Protein AF-A0A6A6Y553-F1 (afdb_monomer)

pLDDT: mean 89.07, std 14.0, range [35.62, 98.12]

Foldseek 3Di:
DPPDDDPVQLQAQLPPRAGWDWDAADDDPLALRHRFIWTFGPPPVCRDTQATPDCFQDDPPADADPSRAHWGKGWDSDAPPVRWIWIWTARHSSNDRDTPGTDADPVRHTDTHHVVRSVVSSVVSND

Mean predicted aligned error: 5.09 Å

Organism: NCBI:txid574789

Structure (mmCIF, N/CA/C/O backbone):
data_AF-A0A6A6Y553-F1
#
_entry.id   AF-A0A6A6Y553-F1
#
loop_
_atom_site.group_PDB
_atom_site.id
_atom_site.type_symbol
_atom_site.label_atom_id
_atom_site.label_alt_id
_atom_site.label_comp_id
_atom_site.label_asym_id
_atom_site.label_entity_id
_atom_site.label_seq_id
_atom_site.pdbx_PDB_ins_code
_atom_site.Cartn_x
_atom_site.Cartn_y
_atom_site.Cartn_z
_atom_site.occupancy
_atom_site.B_iso_or_equiv
_atom_site.auth_seq_id
_atom_site.auth_comp_id
_atom_site.auth_asym_id
_atom_site.auth_atom_id
_atom_site.pdbx_PDB_model_num
ATOM 1 N N . PRO A 1 1 ? 9.139 -25.460 2.590 1.00 37.75 1 PRO A N 1
ATOM 2 C CA . PRO A 1 1 ? 8.005 -24.624 2.120 1.00 37.75 1 PRO A CA 1
ATOM 3 C C . PRO A 1 1 ? 8.062 -24.422 0.597 1.00 37.75 1 PRO A C 1
ATOM 5 O O . PRO A 1 1 ? 9.133 -24.077 0.102 1.00 37.75 1 PRO A O 1
ATOM 8 N N . PRO A 1 2 ? 6.981 -24.659 -0.170 1.00 35.62 2 PRO A N 1
ATOM 9 C CA . PRO A 1 2 ? 7.026 -24.368 -1.594 1.00 35.62 2 PRO A CA 1
ATOM 10 C C . PRO A 1 2 ? 7.116 -22.850 -1.764 1.00 35.62 2 PRO A C 1
ATOM 12 O O . PRO A 1 2 ? 6.278 -22.109 -1.248 1.00 35.62 2 PRO A O 1
ATOM 15 N N . SER A 1 3 ? 8.171 -22.396 -2.442 1.00 38.25 3 SER A N 1
ATOM 16 C CA . SER A 1 3 ? 8.359 -21.001 -2.828 1.00 38.25 3 SER A CA 1
ATOM 17 C C . SER A 1 3 ? 7.091 -20.496 -3.504 1.00 38.25 3 SER A C 1
ATOM 19 O O . SER A 1 3 ? 6.638 -21.086 -4.489 1.00 38.25 3 SER A O 1
ATOM 21 N N . ALA A 1 4 ? 6.504 -19.426 -2.966 1.00 40.78 4 ALA A N 1
ATOM 22 C CA . ALA A 1 4 ? 5.385 -18.750 -3.601 1.00 40.78 4 ALA A CA 1
ATOM 23 C C . ALA A 1 4 ? 5.773 -18.457 -5.058 1.00 40.78 4 ALA A C 1
ATOM 25 O O . ALA A 1 4 ? 6.766 -17.772 -5.311 1.00 40.78 4 ALA A O 1
ATOM 26 N N . ARG A 1 5 ? 5.041 -19.039 -6.018 1.00 37.03 5 ARG A N 1
ATOM 27 C CA . ARG A 1 5 ? 5.257 -18.772 -7.445 1.00 37.03 5 ARG A CA 1
ATOM 28 C C . ARG A 1 5 ? 5.223 -17.252 -7.638 1.00 37.03 5 ARG A C 1
ATOM 30 O O . ARG A 1 5 ? 4.249 -16.637 -7.196 1.00 37.03 5 ARG A O 1
ATOM 37 N N . PRO A 1 6 ? 6.240 -16.629 -8.261 1.00 42.44 6 PRO A N 1
ATOM 38 C CA . PRO A 1 6 ? 6.162 -15.211 -8.565 1.00 42.44 6 PRO A CA 1
ATOM 39 C C . PRO A 1 6 ? 4.926 -14.997 -9.439 1.00 42.44 6 PRO A C 1
ATOM 41 O O . PRO A 1 6 ? 4.747 -15.677 -10.450 1.00 42.44 6 PRO A O 1
ATOM 44 N N . ALA A 1 7 ? 4.032 -14.117 -8.988 1.00 47.66 7 ALA A N 1
ATOM 45 C CA . ALA A 1 7 ? 2.785 -13.851 -9.686 1.00 47.66 7 ALA A CA 1
ATOM 46 C C . ALA A 1 7 ? 3.072 -13.491 -11.155 1.00 47.66 7 ALA A C 1
ATOM 48 O O . ALA A 1 7 ? 4.027 -12.741 -11.413 1.00 47.66 7 ALA A O 1
ATOM 49 N N . PRO A 1 8 ? 2.263 -13.985 -12.110 1.00 46.47 8 PRO A N 1
ATOM 50 C CA . PRO A 1 8 ? 2.395 -13.589 -13.502 1.00 46.47 8 PRO A CA 1
ATOM 51 C C . PRO A 1 8 ? 2.291 -12.060 -13.553 1.00 46.47 8 PRO A C 1
ATOM 53 O O . PRO A 1 8 ? 1.332 -11.481 -13.049 1.00 46.47 8 PRO A O 1
ATOM 56 N N . ASN A 1 9 ? 3.325 -11.410 -14.091 1.00 53.47 9 ASN A N 1
ATOM 57 C CA . ASN A 1 9 ? 3.484 -9.953 -14.235 1.00 53.47 9 ASN A CA 1
ATOM 58 C C . ASN A 1 9 ? 4.101 -9.173 -13.061 1.00 53.47 9 ASN A C 1
ATOM 60 O O . ASN A 1 9 ? 4.131 -7.947 -13.123 1.00 53.47 9 ASN A O 1
ATOM 64 N N . ALA A 1 10 ? 4.691 -9.807 -12.040 1.00 61.38 10 ALA A N 1
ATOM 65 C CA . ALA A 1 10 ? 5.445 -9.054 -11.020 1.00 61.38 10 ALA A CA 1
ATOM 66 C C . ALA A 1 10 ? 6.640 -8.247 -11.593 1.00 61.38 10 ALA A C 1
ATOM 68 O O . ALA A 1 10 ? 7.137 -7.339 -10.926 1.00 61.38 10 ALA A O 1
ATOM 69 N N . GLY A 1 11 ? 7.088 -8.550 -12.819 1.00 76.31 11 GLY A N 1
ATOM 70 C CA . GLY A 1 11 ? 8.181 -7.851 -13.501 1.00 76.31 11 GLY A CA 1
ATOM 71 C C . GLY A 1 11 ? 7.768 -6.789 -14.526 1.00 76.31 11 GLY A C 1
ATOM 72 O O . GLY A 1 11 ? 8.630 -6.020 -14.930 1.00 76.31 11 GLY A O 1
ATOM 73 N N . LEU A 1 12 ? 6.498 -6.712 -14.945 1.00 87.94 12 LEU A N 1
ATOM 74 C CA . LEU A 1 12 ? 6.057 -5.808 -16.020 1.00 87.94 12 LEU A CA 1
ATOM 75 C C . LEU A 1 12 ? 4.986 -4.827 -15.530 1.00 87.94 12 LEU A C 1
ATOM 77 O O . LEU A 1 12 ? 4.185 -5.127 -14.645 1.00 87.94 12 LEU A O 1
ATOM 81 N N . CYS A 1 13 ? 4.968 -3.629 -16.100 1.00 89.00 13 CYS A N 1
ATOM 82 C CA . CYS A 1 13 ? 3.953 -2.624 -15.832 1.00 89.00 13 CYS A CA 1
ATOM 83 C C . CYS A 1 13 ? 2.630 -3.029 -16.481 1.00 89.00 13 CYS A C 1
ATOM 85 O O . CYS A 1 13 ? 2.555 -3.186 -17.694 1.00 89.00 13 CYS A O 1
ATOM 87 N N . TRP A 1 14 ? 1.559 -3.110 -15.695 1.00 86.12 14 TRP A N 1
ATOM 88 C CA . TRP A 1 14 ? 0.227 -3.459 -16.201 1.00 86.12 14 TRP A CA 1
ATOM 89 C C . TRP A 1 14 ? -0.333 -2.457 -17.227 1.00 86.12 14 TRP A C 1
ATOM 91 O O . TRP A 1 14 ? -1.234 -2.799 -17.984 1.00 86.12 14 TRP A O 1
ATOM 101 N N . ARG A 1 15 ? 0.178 -1.217 -17.243 1.00 89.06 15 ARG A N 1
ATOM 102 C CA . ARG A 1 15 ? -0.321 -0.130 -18.097 1.00 89.06 15 ARG A CA 1
ATOM 103 C C . ARG A 1 15 ? 0.341 -0.077 -19.475 1.00 89.06 15 ARG A C 1
ATOM 105 O O . ARG A 1 15 ? -0.315 0.310 -20.433 1.00 89.06 15 ARG A O 1
ATOM 112 N N . CYS A 1 16 ? 1.629 -0.413 -19.575 1.00 92.12 16 CYS A N 1
ATOM 113 C CA . CYS A 1 16 ? 2.387 -0.299 -20.831 1.00 92.12 16 CYS A CA 1
ATOM 114 C C . CYS A 1 16 ? 3.302 -1.493 -21.136 1.00 92.12 16 CYS A C 1
ATOM 116 O O . CYS A 1 16 ? 4.069 -1.442 -22.094 1.00 92.12 16 CYS A O 1
ATOM 118 N N . SER A 1 17 ? 3.266 -2.540 -20.310 1.00 91.44 17 SER A N 1
ATOM 119 C CA . SER A 1 17 ? 4.055 -3.771 -20.447 1.00 91.44 17 SER A CA 1
ATOM 120 C C . SER A 1 17 ? 5.577 -3.601 -20.370 1.00 91.44 17 SER A C 1
ATOM 122 O O . SER A 1 17 ? 6.298 -4.589 -20.472 1.00 91.44 17 SER A O 1
ATOM 124 N N . ALA A 1 18 ? 6.090 -2.388 -20.141 1.00 93.19 18 ALA A N 1
ATOM 125 C CA . ALA A 1 18 ? 7.513 -2.164 -19.904 1.00 93.19 18 ALA A CA 1
ATOM 126 C C . ALA A 1 18 ? 7.957 -2.776 -18.560 1.00 93.19 18 ALA A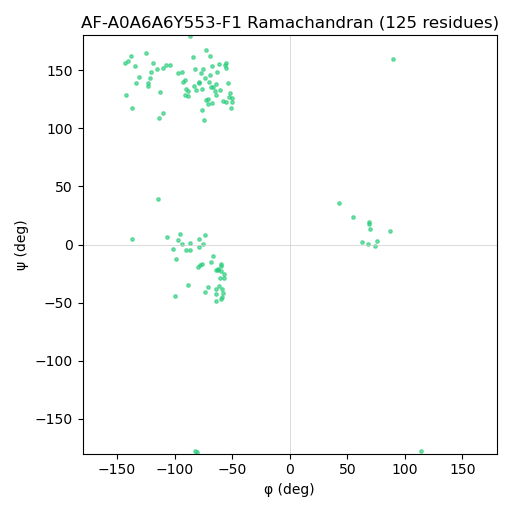 C 1
ATOM 128 O O . ALA A 1 18 ? 7.134 -2.883 -17.645 1.00 93.19 18 ALA A O 1
ATOM 129 N N . PRO A 1 19 ? 9.241 -3.145 -18.399 1.00 92.94 19 PRO A N 1
ATOM 130 C CA . PRO A 1 19 ? 9.750 -3.675 -17.139 1.00 92.94 19 PRO A CA 1
ATOM 131 C C . PRO A 1 19 ? 9.511 -2.744 -15.946 1.00 92.94 19 PRO A C 1
ATOM 133 O O . PRO A 1 19 ? 9.460 -1.520 -16.079 1.00 92.94 19 PRO A O 1
ATOM 136 N N . ASN A 1 20 ? 9.398 -3.334 -14.763 1.00 91.88 20 ASN A N 1
ATOM 137 C CA . ASN A 1 20 ? 9.451 -2.617 -13.499 1.00 91.88 20 ASN A CA 1
ATOM 138 C C . ASN A 1 20 ? 10.853 -2.693 -12.901 1.00 91.88 20 ASN A C 1
ATOM 140 O O . ASN A 1 20 ? 11.523 -3.720 -12.993 1.00 91.88 20 ASN A O 1
ATOM 144 N N . GLN A 1 21 ? 11.244 -1.637 -12.203 1.00 93.19 21 GLN A N 1
ATOM 145 C CA . GLN A 1 21 ? 12.360 -1.646 -11.265 1.00 93.19 21 GLN A CA 1
ATOM 146 C C . GLN A 1 21 ? 11.839 -1.579 -9.828 1.00 93.19 21 GLN A C 1
ATOM 148 O O . GLN A 1 21 ? 10.740 -1.076 -9.580 1.00 93.19 21 GLN A O 1
ATOM 153 N N . ILE A 1 22 ? 12.625 -2.090 -8.880 1.00 92.88 22 ILE A N 1
ATOM 154 C CA . ILE A 1 22 ? 12.338 -1.934 -7.453 1.00 92.88 22 ILE A CA 1
ATOM 155 C C . ILE A 1 22 ? 12.970 -0.635 -6.966 1.00 92.88 22 ILE A C 1
ATOM 157 O O . ILE A 1 22 ? 14.161 -0.402 -7.159 1.00 92.88 22 ILE A O 1
ATOM 161 N N . ARG A 1 23 ? 12.165 0.196 -6.313 1.00 94.62 23 ARG A N 1
ATOM 162 C CA . ARG A 1 23 ? 12.599 1.389 -5.588 1.00 94.62 23 ARG A CA 1
ATOM 163 C C . ARG A 1 23 ? 12.110 1.325 -4.155 1.00 94.62 23 ARG A C 1
ATOM 165 O O . ARG A 1 23 ? 11.208 0.555 -3.849 1.00 94.62 23 ARG A O 1
ATOM 172 N N . THR A 1 24 ? 12.669 2.157 -3.290 1.00 95.62 24 THR A N 1
ATOM 173 C CA . THR A 1 24 ? 12.209 2.302 -1.906 1.00 95.62 24 THR A CA 1
ATOM 174 C C . THR A 1 24 ? 11.613 3.684 -1.732 1.00 95.62 24 THR A C 1
ATOM 176 O O . THR A 1 24 ? 12.198 4.675 -2.169 1.00 95.62 24 THR A O 1
ATOM 179 N N . SER A 1 25 ? 10.418 3.769 -1.148 1.00 92.88 25 SER A N 1
ATOM 180 C CA . SER A 1 25 ? 9.813 5.065 -0.838 1.00 92.88 25 SER A CA 1
ATOM 181 C C . SER A 1 25 ? 10.672 5.791 0.193 1.00 92.88 25 SER A C 1
ATOM 183 O O . SER A 1 25 ? 11.111 5.161 1.157 1.00 92.88 25 SER A O 1
ATOM 185 N N . GLY A 1 26 ? 10.874 7.097 0.016 1.00 93.06 26 GLY A N 1
ATOM 186 C CA . GLY A 1 26 ? 11.624 7.915 0.968 1.00 93.06 26 GLY A CA 1
ATOM 187 C C . GLY A 1 26 ? 11.068 7.827 2.392 1.00 93.06 26 GLY A C 1
ATOM 188 O O . GLY A 1 26 ? 9.899 7.490 2.600 1.00 93.06 26 GLY A O 1
ATOM 189 N N . MET A 1 27 ? 11.923 8.118 3.370 1.00 94.38 27 MET A N 1
ATOM 190 C CA . MET A 1 27 ? 11.518 8.193 4.771 1.00 94.38 27 MET A CA 1
ATOM 191 C C . MET A 1 27 ? 10.759 9.504 5.011 1.00 94.38 27 MET A C 1
ATOM 193 O O . MET A 1 27 ? 11.322 10.584 4.864 1.00 94.38 27 MET A O 1
ATOM 197 N N . ASP A 1 28 ? 9.482 9.392 5.366 1.00 93.88 28 ASP A N 1
ATOM 198 C CA . ASP A 1 28 ? 8.593 10.487 5.772 1.00 93.88 28 ASP A CA 1
ATOM 199 C C . ASP A 1 28 ? 7.793 10.004 6.991 1.00 93.88 28 ASP A C 1
ATOM 201 O O . ASP A 1 28 ? 7.047 9.024 6.880 1.00 93.88 28 ASP A O 1
ATOM 205 N N . SER A 1 29 ? 7.966 10.670 8.138 1.00 88.69 29 SER A N 1
ATOM 206 C CA . SER A 1 29 ? 7.314 10.321 9.408 1.00 88.69 29 SER A CA 1
ATOM 207 C C . SER A 1 29 ? 5.793 10.471 9.364 1.00 88.69 29 SER A C 1
ATOM 209 O O . SER A 1 29 ? 5.093 9.828 10.136 1.00 88.69 29 SER A O 1
ATOM 211 N N . GLU A 1 30 ? 5.257 11.271 8.440 1.00 93.06 30 GLU A N 1
ATOM 212 C CA . GLU A 1 30 ? 3.815 11.463 8.271 1.00 93.06 30 GLU A CA 1
ATOM 213 C C . GLU A 1 30 ? 3.189 10.459 7.292 1.00 93.06 30 GLU A C 1
ATOM 215 O O . GLU A 1 30 ? 1.965 10.439 7.105 1.00 93.06 30 GLU A O 1
ATOM 220 N N . ASN A 1 31 ? 3.996 9.619 6.642 1.00 95.44 31 ASN A N 1
ATOM 221 C CA . ASN A 1 31 ? 3.521 8.636 5.682 1.00 95.44 31 ASN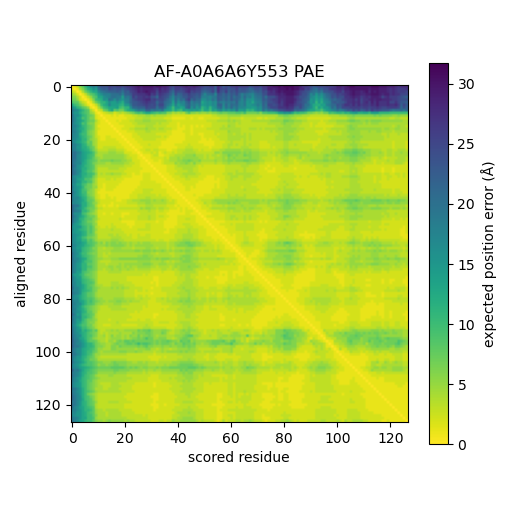 A CA 1
ATOM 222 C C . ASN A 1 31 ? 3.735 7.200 6.205 1.00 95.44 31 ASN A C 1
ATOM 224 O O . ASN A 1 31 ? 4.852 6.690 6.164 1.00 95.44 31 ASN A O 1
ATOM 228 N N . PRO A 1 32 ? 2.663 6.477 6.579 1.00 95.56 32 PRO A N 1
ATOM 229 C CA . PRO A 1 32 ? 2.763 5.104 7.093 1.00 95.56 32 PRO A CA 1
ATOM 230 C C . PRO A 1 32 ? 3.251 4.087 6.045 1.00 95.56 32 PRO A C 1
ATOM 232 O O . PRO A 1 32 ? 3.550 2.932 6.355 1.00 95.56 32 PRO A O 1
ATOM 235 N N . ASN A 1 33 ? 3.337 4.499 4.778 1.00 95.50 33 ASN A N 1
ATOM 236 C CA . ASN A 1 33 ? 3.874 3.682 3.696 1.00 95.50 33 ASN A CA 1
ATOM 237 C C . ASN A 1 33 ? 5.346 3.981 3.374 1.00 95.50 33 ASN A C 1
ATOM 239 O O . ASN A 1 33 ? 5.858 3.421 2.409 1.00 95.50 33 ASN A O 1
ATOM 243 N N . SER A 1 34 ? 6.003 4.867 4.126 1.00 95.06 34 SER A N 1
ATOM 244 C CA . SER A 1 34 ? 7.422 5.196 3.965 1.00 95.06 34 SER A CA 1
ATOM 245 C C . SER A 1 34 ? 8.329 3.988 4.188 1.00 95.06 34 SER A C 1
ATOM 247 O O . SER A 1 34 ? 7.960 3.027 4.864 1.00 95.06 34 SER A O 1
ATOM 249 N N . GLY A 1 35 ? 9.525 4.026 3.596 1.00 94.44 35 GLY A N 1
ATOM 250 C CA . GLY A 1 35 ? 10.512 2.945 3.686 1.00 94.44 35 GLY A CA 1
ATOM 251 C C . GLY A 1 35 ? 10.134 1.631 2.986 1.00 94.44 35 GLY A C 1
ATOM 252 O O . GLY A 1 35 ? 10.923 0.689 3.001 1.00 94.44 35 GLY A O 1
ATOM 253 N N . ARG A 1 36 ? 8.963 1.536 2.345 1.00 94.81 36 ARG A N 1
ATOM 254 C CA . ARG A 1 36 ? 8.540 0.320 1.642 1.00 94.81 36 ARG A CA 1
ATOM 255 C C . ARG A 1 36 ? 9.214 0.187 0.278 1.00 94.81 36 ARG A C 1
ATOM 257 O O . ARG A 1 36 ? 9.266 1.170 -0.471 1.00 94.81 36 ARG A O 1
ATOM 264 N N . PRO A 1 37 ? 9.635 -1.026 -0.118 1.00 95.06 37 PRO A N 1
ATOM 265 C CA . PRO A 1 37 ? 9.978 -1.294 -1.501 1.00 95.06 37 PRO A CA 1
ATOM 266 C C . PRO A 1 37 ? 8.712 -1.302 -2.371 1.00 95.06 37 PRO A C 1
ATOM 268 O O . PRO A 1 37 ? 7.668 -1.841 -1.991 1.00 95.06 37 PRO A O 1
ATOM 271 N N . TYR A 1 38 ? 8.794 -0.734 -3.567 1.00 93.00 38 TYR A N 1
ATOM 272 C CA . TYR A 1 38 ? 7.721 -0.685 -4.550 1.00 93.00 38 TYR A CA 1
ATOM 273 C C . TYR A 1 38 ? 8.235 -0.905 -5.968 1.00 93.00 38 TYR A C 1
ATOM 275 O O . TYR A 1 38 ? 9.413 -0.711 -6.262 1.00 93.00 38 TYR A O 1
ATOM 283 N N . ARG A 1 39 ? 7.328 -1.328 -6.848 1.00 92.75 39 ARG A N 1
ATOM 284 C CA . ARG A 1 39 ? 7.586 -1.491 -8.278 1.00 92.75 39 ARG A CA 1
ATOM 285 C C . ARG A 1 39 ? 7.247 -0.198 -9.002 1.00 92.75 39 ARG A C 1
ATOM 287 O O . ARG A 1 39 ? 6.131 0.307 -8.876 1.00 92.75 39 ARG A O 1
ATOM 294 N N . GLU A 1 40 ? 8.177 0.297 -9.797 1.00 92.44 40 GLU A N 1
ATOM 295 C CA . GLU A 1 40 ? 8.009 1.479 -10.639 1.00 92.44 40 GLU A CA 1
ATOM 296 C C . GLU A 1 40 ? 8.289 1.105 -12.092 1.00 92.44 40 GLU A C 1
ATOM 298 O O . GLU A 1 40 ? 9.244 0.380 -12.373 1.00 92.44 40 GLU A O 1
ATOM 303 N N . CYS A 1 41 ? 7.457 1.577 -13.017 1.00 93.62 41 CYS A N 1
ATOM 304 C CA . CYS A 1 41 ? 7.676 1.354 -14.440 1.00 93.62 41 CYS A CA 1
ATOM 305 C C . CYS A 1 41 ? 8.960 2.048 -14.924 1.00 93.62 41 CYS A C 1
ATOM 307 O O . CYS A 1 41 ? 9.148 3.235 -14.682 1.00 93.62 41 CYS A O 1
ATOM 309 N N . THR A 1 42 ? 9.811 1.344 -15.676 1.00 94.19 42 THR A N 1
ATOM 310 C CA . THR A 1 42 ? 11.045 1.927 -16.237 1.00 94.19 42 THR A CA 1
ATOM 311 C C . THR A 1 42 ? 10.797 2.831 -17.447 1.00 94.19 42 THR A C 1
ATOM 313 O O . THR A 1 42 ? 11.657 3.636 -17.808 1.00 94.19 42 THR A O 1
ATOM 316 N N . ASN A 1 43 ? 9.621 2.737 -18.079 1.00 96.62 43 ASN A N 1
ATOM 317 C CA . ASN A 1 43 ? 9.225 3.643 -19.150 1.00 96.62 43 ASN A CA 1
ATOM 318 C C . ASN A 1 43 ? 8.849 5.011 -18.563 1.00 96.62 43 ASN A C 1
ATOM 320 O O . ASN A 1 43 ? 7.767 5.172 -17.997 1.00 96.62 43 ASN A O 1
ATOM 324 N N . ARG A 1 44 ? 9.716 6.007 -18.771 1.00 94.00 44 ARG A N 1
ATOM 325 C CA . ARG A 1 44 ? 9.537 7.385 -18.279 1.00 94.00 44 ARG A CA 1
ATOM 326 C C . ARG A 1 44 ? 8.274 8.078 -18.796 1.00 94.00 44 ARG A C 1
ATOM 328 O O . ARG A 1 44 ? 7.782 8.981 -18.137 1.00 94.00 44 ARG A O 1
ATOM 335 N N . ASN A 1 45 ? 7.720 7.645 -19.931 1.00 96.19 45 ASN A N 1
ATOM 336 C CA . ASN A 1 45 ? 6.446 8.177 -20.429 1.00 96.19 45 ASN A CA 1
ATOM 337 C C . ASN A 1 45 ? 5.233 7.592 -19.682 1.00 96.19 45 ASN A C 1
ATOM 339 O O . ASN A 1 45 ? 4.135 8.135 -19.762 1.00 96.19 45 ASN A O 1
ATOM 343 N N . CYS A 1 46 ? 5.408 6.466 -18.982 1.00 94.00 46 CYS A N 1
ATOM 344 C CA . CYS A 1 46 ? 4.364 5.812 -18.196 1.00 94.00 46 CYS A CA 1
ATOM 345 C C . CYS A 1 46 ? 4.471 6.145 -16.702 1.00 94.00 46 CYS A C 1
ATOM 347 O O . CYS A 1 46 ? 3.434 6.350 -16.066 1.00 94.00 46 CYS A O 1
ATOM 349 N N . ASP A 1 47 ? 5.694 6.101 -16.154 1.00 91.12 47 ASP A N 1
ATOM 350 C CA . ASP A 1 47 ? 6.077 6.460 -14.773 1.00 91.12 47 ASP A CA 1
ATOM 351 C C . ASP A 1 47 ? 5.107 5.954 -13.687 1.00 91.12 47 ASP A C 1
ATOM 353 O O . ASP A 1 47 ? 4.765 6.619 -12.712 1.00 91.12 47 ASP A O 1
ATOM 357 N N . SER A 1 48 ? 4.541 4.767 -13.910 1.00 90.94 48 SER A N 1
ATOM 358 C CA . SER A 1 48 ? 3.434 4.273 -13.096 1.00 90.94 48 SER A CA 1
ATOM 359 C C . SER A 1 48 ? 3.938 3.472 -11.901 1.00 90.94 48 SER A C 1
ATOM 361 O O . SER A 1 48 ? 4.757 2.561 -12.043 1.00 90.94 48 SER A O 1
ATOM 363 N N . PHE A 1 49 ? 3.373 3.765 -10.729 1.00 90.88 49 PHE A N 1
ATOM 364 C CA . PHE A 1 49 ? 3.509 2.943 -9.531 1.00 90.88 49 PHE A CA 1
ATOM 365 C C . PHE A 1 49 ? 2.726 1.631 -9.689 1.00 90.88 49 PHE A C 1
ATOM 367 O O . PHE A 1 49 ? 1.497 1.632 -9.813 1.00 90.88 49 PHE A O 1
ATOM 374 N N . ASN A 1 50 ? 3.431 0.507 -9.598 1.00 89.94 50 ASN A N 1
ATOM 375 C CA . ASN A 1 50 ? 2.909 -0.841 -9.826 1.00 89.94 50 ASN A CA 1
ATOM 376 C C . ASN A 1 50 ? 2.917 -1.686 -8.542 1.00 89.94 50 ASN A C 1
ATOM 378 O O . ASN A 1 50 ? 3.178 -2.885 -8.562 1.00 89.94 50 ASN A O 1
ATOM 382 N N . GLY A 1 51 ? 2.582 -1.062 -7.410 1.00 90.25 51 GLY A N 1
ATOM 383 C CA . GLY A 1 51 ? 2.345 -1.753 -6.142 1.00 90.25 51 GLY A CA 1
ATOM 384 C C . GLY A 1 51 ? 3.590 -1.919 -5.273 1.00 90.25 51 GLY A C 1
ATOM 385 O O . GLY A 1 51 ? 4.725 -1.872 -5.745 1.00 90.25 51 GLY A O 1
ATOM 386 N N . PHE A 1 52 ? 3.362 -2.140 -3.979 1.00 92.88 52 PHE A N 1
ATOM 387 C CA . PHE A 1 52 ? 4.429 -2.467 -3.037 1.00 92.88 52 PHE A CA 1
ATOM 388 C C . PHE A 1 52 ? 4.992 -3.867 -3.315 1.00 92.88 52 PHE A C 1
ATOM 390 O O . PHE A 1 52 ? 4.279 -4.774 -3.758 1.00 92.88 52 PHE A O 1
ATOM 397 N N . ALA A 1 53 ? 6.290 -4.030 -3.085 1.00 92.00 53 ALA A N 1
ATOM 398 C CA . ALA A 1 53 ? 7.028 -5.268 -3.317 1.00 92.00 53 ALA A CA 1
ATOM 399 C C . ALA A 1 53 ? 7.288 -6.065 -2.027 1.00 92.00 53 ALA A C 1
ATOM 401 O O . ALA A 1 53 ? 7.805 -7.174 -2.101 1.00 92.00 53 ALA A O 1
ATOM 402 N N . ASP A 1 54 ? 6.905 -5.526 -0.868 1.00 93.00 54 ASP A N 1
ATOM 403 C CA . ASP A 1 54 ? 6.957 -6.222 0.419 1.00 93.00 54 ASP A CA 1
ATOM 404 C C . ASP A 1 54 ? 5.694 -7.060 0.694 1.00 93.00 54 ASP A C 1
ATOM 406 O O . ASP A 1 54 ? 4.729 -7.071 -0.085 1.00 93.00 54 ASP A O 1
ATOM 410 N N . HIS A 1 55 ? 5.696 -7.720 1.854 1.00 92.44 55 HIS A N 1
ATOM 411 C CA . HIS A 1 55 ? 4.587 -8.533 2.343 1.00 92.44 55 HIS A CA 1
ATOM 412 C C . HIS A 1 55 ? 3.601 -7.797 3.262 1.00 92.44 55 HIS A C 1
ATOM 414 O O . HIS A 1 55 ? 2.642 -8.421 3.714 1.00 92.44 55 HIS A O 1
ATOM 420 N N . ARG A 1 56 ? 3.785 -6.498 3.548 1.00 94.69 56 ARG A N 1
ATOM 421 C CA . ARG A 1 56 ? 2.910 -5.821 4.515 1.00 94.69 56 ARG A CA 1
ATOM 422 C C . ARG A 1 56 ? 1.494 -5.674 3.962 1.00 94.69 56 ARG A C 1
ATOM 424 O O . ARG A 1 56 ? 1.307 -5.285 2.798 1.00 94.69 56 ARG A O 1
ATOM 431 N N . GLY A 1 57 ? 0.515 -5.976 4.809 1.00 95.19 57 GLY A N 1
ATOM 432 C CA . GLY A 1 57 ? -0.910 -5.953 4.475 1.00 95.19 57 GLY A CA 1
ATOM 433 C C . GLY A 1 57 ? -1.375 -7.042 3.514 1.00 95.19 57 GLY A C 1
ATOM 434 O O . GLY A 1 57 ? -2.482 -6.931 2.986 1.00 95.19 57 GLY A O 1
ATOM 435 N N . LEU A 1 58 ? -0.564 -8.077 3.268 1.00 93.88 58 LEU A N 1
ATOM 436 C CA . LEU A 1 58 ? -0.993 -9.268 2.537 1.00 93.88 58 LEU A CA 1
ATOM 437 C C . LEU A 1 58 ? -1.753 -10.227 3.454 1.00 93.88 58 LEU A C 1
ATOM 439 O O . LEU A 1 58 ? -1.273 -10.578 4.525 1.00 93.88 58 LEU A O 1
ATOM 443 N N . ASP A 1 59 ? -2.891 -10.711 2.970 1.00 90.25 59 ASP A N 1
ATOM 444 C CA . ASP A 1 59 ? -3.606 -11.850 3.539 1.00 90.25 59 ASP A CA 1
ATOM 445 C C . ASP A 1 59 ? -4.179 -12.663 2.365 1.00 90.25 59 ASP A C 1
ATOM 447 O O . ASP A 1 59 ? -4.813 -12.077 1.477 1.00 90.25 59 ASP A O 1
ATOM 451 N N . PRO A 1 60 ? -3.949 -13.986 2.297 1.00 84.94 60 PRO A N 1
ATOM 452 C CA . PRO A 1 60 ? -4.488 -14.825 1.226 1.00 84.94 60 PRO A CA 1
ATOM 453 C C . PRO A 1 60 ? -6.024 -14.857 1.188 1.00 84.94 60 PRO A C 1
ATOM 455 O O . PRO A 1 60 ? -6.597 -15.134 0.136 1.00 84.94 60 PRO A O 1
ATOM 458 N N . ASN A 1 61 ? -6.692 -14.542 2.298 1.00 89.44 61 ASN A N 1
ATOM 459 C CA . ASN A 1 61 ? -8.149 -14.50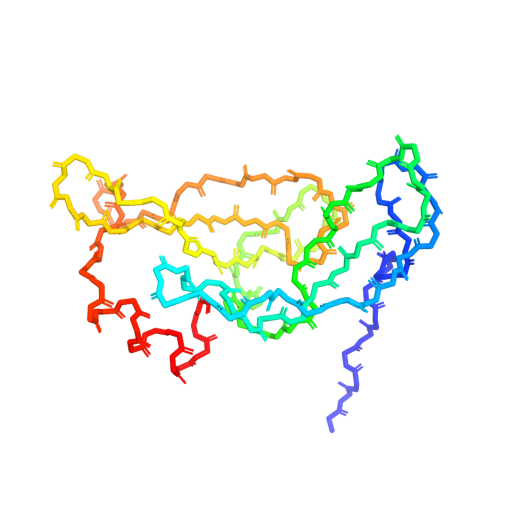1 2.404 1.00 89.44 61 ASN A CA 1
ATOM 460 C C . ASN A 1 61 ? -8.737 -13.149 1.978 1.00 89.44 61 ASN A C 1
ATOM 462 O O . ASN A 1 61 ? -9.959 -12.992 1.931 1.00 89.44 61 ASN A O 1
ATOM 466 N N . HIS A 1 62 ? -7.902 -12.154 1.660 1.00 91.94 62 HIS A N 1
ATOM 467 C CA . HIS A 1 62 ? -8.402 -10.904 1.111 1.00 91.94 62 HIS A CA 1
ATOM 468 C C . HIS A 1 62 ? -9.080 -11.118 -0.244 1.00 91.94 62 HIS A C 1
ATOM 470 O O . HIS A 1 62 ? -8.692 -11.957 -1.065 1.00 91.94 62 HIS A O 1
ATOM 476 N N . ARG A 1 63 ? -10.081 -10.273 -0.514 1.00 89.75 63 ARG A N 1
ATOM 477 C CA . ARG A 1 63 ? -10.779 -10.252 -1.799 1.00 89.75 63 ARG A CA 1
ATOM 478 C C . ARG A 1 63 ? -9.764 -10.139 -2.935 1.00 89.75 63 ARG A C 1
ATOM 480 O O . ARG A 1 63 ? -8.893 -9.263 -2.917 1.00 89.75 63 ARG A O 1
ATOM 487 N N . HIS A 1 64 ? -9.904 -11.016 -3.920 1.00 90.44 64 HIS A N 1
ATOM 488 C CA . HIS A 1 64 ? -9.074 -10.995 -5.113 1.00 90.44 64 HIS A CA 1
ATOM 489 C C . HIS A 1 64 ? -9.467 -9.828 -6.022 1.00 90.44 64 HIS A C 1
ATOM 491 O O . HIS A 1 64 ? -10.636 -9.448 -6.124 1.00 90.44 64 HIS A O 1
ATOM 497 N N . CYS A 1 65 ? -8.467 -9.232 -6.660 1.00 88.88 65 CYS A N 1
ATOM 498 C CA . CYS A 1 65 ? -8.662 -8.257 -7.720 1.00 88.88 65 CYS A CA 1
ATOM 499 C C . CYS A 1 65 ? -9.144 -8.945 -9.001 1.00 88.88 65 CYS A C 1
ATOM 501 O O . CYS A 1 65 ? -9.016 -10.156 -9.156 1.00 88.88 65 CYS A O 1
ATOM 503 N N . GLU A 1 66 ? -9.610 -8.154 -9.966 1.00 83.56 66 GLU A N 1
ATOM 504 C CA . GLU A 1 66 ? -10.015 -8.645 -11.295 1.00 83.56 66 GLU A CA 1
ATOM 505 C C . GLU A 1 66 ? -8.893 -9.397 -12.028 1.00 83.56 66 GLU A C 1
ATOM 507 O O . GLU A 1 66 ? -9.158 -10.283 -12.829 1.00 83.56 66 GLU A O 1
ATOM 512 N N . CYS A 1 67 ? -7.628 -9.103 -11.708 1.00 84.50 67 CYS A N 1
ATOM 513 C CA . CYS A 1 67 ? -6.466 -9.820 -12.236 1.00 84.50 67 CYS A CA 1
ATOM 514 C C . CYS A 1 67 ? -6.195 -11.177 -11.555 1.00 84.50 67 CYS A C 1
ATOM 516 O O . CYS A 1 67 ? -5.161 -11.786 -11.814 1.00 84.50 67 CYS A O 1
ATOM 518 N N . GLY A 1 68 ? -7.064 -11.628 -10.644 1.00 86.31 68 GLY A N 1
ATOM 519 C CA . GLY A 1 68 ? -6.928 -12.899 -9.927 1.00 86.31 68 GLY A CA 1
ATOM 520 C C . GLY A 1 68 ? -5.879 -12.905 -8.810 1.00 86.31 68 GLY A C 1
ATOM 521 O O . GLY A 1 68 ? -5.666 -13.935 -8.183 1.00 86.31 68 GLY A O 1
ATOM 522 N N . ILE A 1 69 ? -5.225 -11.775 -8.531 1.00 86.75 69 ILE A N 1
ATOM 523 C CA . ILE A 1 69 ? -4.269 -11.632 -7.422 1.00 86.75 69 ILE A CA 1
ATOM 524 C C . ILE A 1 69 ? -5.006 -11.110 -6.179 1.00 86.75 69 ILE A C 1
ATOM 526 O O . ILE A 1 69 ? -5.839 -10.208 -6.327 1.00 86.75 69 ILE A O 1
ATOM 530 N N . PRO A 1 70 ? -4.712 -11.607 -4.959 1.00 90.62 70 PRO A N 1
ATOM 531 C CA . PRO A 1 70 ? -5.287 -11.059 -3.733 1.00 90.62 70 PRO A CA 1
ATOM 532 C C . PRO A 1 70 ? -5.000 -9.560 -3.593 1.00 90.62 70 PRO A C 1
ATOM 534 O O . PRO A 1 70 ? -4.026 -9.019 -4.129 1.00 90.62 70 PRO A O 1
ATOM 537 N N . SER A 1 71 ? -5.860 -8.864 -2.859 1.00 93.75 71 SER A N 1
ATOM 538 C CA . SER A 1 71 ? -5.584 -7.485 -2.470 1.00 93.75 71 SER A CA 1
ATOM 539 C C . SER A 1 71 ? -4.712 -7.408 -1.217 1.00 93.75 71 SER A C 1
ATOM 541 O O . SER A 1 71 ? -4.577 -8.359 -0.450 1.00 93.75 71 SER A O 1
ATOM 543 N N . ARG A 1 72 ? -4.102 -6.241 -1.023 1.00 94.25 72 ARG A N 1
ATOM 544 C CA . ARG A 1 72 ? -3.399 -5.851 0.192 1.00 94.25 72 ARG A CA 1
ATOM 545 C C . ARG A 1 72 ? -4.098 -4.675 0.851 1.00 94.25 72 ARG A C 1
ATOM 547 O O . ARG A 1 72 ? -4.687 -3.845 0.151 1.00 94.25 72 ARG A O 1
ATOM 554 N N . ILE A 1 73 ? -3.988 -4.582 2.168 1.00 96.44 73 ILE A N 1
ATOM 555 C CA . ILE A 1 73 ? -4.414 -3.402 2.916 1.00 96.44 73 ILE A CA 1
ATOM 556 C C . ILE A 1 73 ? -3.297 -2.359 2.874 1.00 96.44 73 ILE A C 1
ATOM 558 O O . ILE A 1 73 ? -2.117 -2.681 2.999 1.00 96.44 73 ILE A O 1
ATOM 562 N N . VAL A 1 74 ? -3.681 -1.103 2.655 1.00 96.25 74 VAL A N 1
ATOM 563 C CA . VAL A 1 74 ? -2.784 0.053 2.620 1.00 96.25 74 VAL A CA 1
ATOM 564 C C . VAL A 1 74 ? -3.394 1.174 3.452 1.00 96.25 74 VAL A C 1
ATOM 566 O O . VAL A 1 74 ? -4.600 1.426 3.377 1.00 96.25 74 VAL A O 1
ATOM 569 N N . ALA A 1 75 ? -2.566 1.878 4.219 1.00 97.00 75 ALA A N 1
ATOM 570 C CA . ALA A 1 75 ? -2.994 3.071 4.938 1.00 97.00 75 ALA A CA 1
ATOM 571 C C . ALA A 1 75 ? -3.058 4.295 4.026 1.00 97.00 75 ALA A C 1
ATOM 573 O O . ALA A 1 75 ? -2.155 4.546 3.220 1.00 97.00 75 ALA A O 1
ATOM 574 N N . ARG A 1 76 ? -4.099 5.116 4.183 1.00 95.88 76 ARG A N 1
ATOM 575 C CA . ARG A 1 76 ? -4.132 6.442 3.562 1.00 95.88 76 ARG A CA 1
ATOM 576 C C . ARG A 1 76 ? -3.067 7.343 4.187 1.00 95.88 76 ARG A C 1
ATOM 578 O O . ARG A 1 76 ? -2.936 7.430 5.410 1.00 95.88 76 ARG A O 1
ATOM 585 N N . ARG A 1 77 ? -2.339 8.069 3.330 1.00 94.25 77 ARG A N 1
ATOM 586 C CA . ARG A 1 77 ? -1.388 9.103 3.768 1.00 94.25 77 ARG A CA 1
ATOM 587 C C . ARG A 1 77 ? -2.090 10.256 4.484 1.00 94.25 77 ARG A C 1
ATOM 589 O O . ARG A 1 77 ? -1.556 10.774 5.453 1.00 94.25 77 ARG A O 1
ATOM 596 N N . ASN A 1 78 ? -3.270 10.652 4.021 1.00 95.38 78 ASN A N 1
ATOM 597 C CA . ASN A 1 78 ? -3.986 11.777 4.609 1.00 95.38 78 ASN A CA 1
ATOM 598 C C . ASN A 1 78 ? -4.913 11.295 5.721 1.00 95.38 78 ASN A C 1
ATOM 600 O O . ASN A 1 78 ? -5.562 10.253 5.591 1.00 95.38 78 ASN A O 1
ATOM 604 N N . ARG A 1 79 ? -4.990 12.092 6.785 1.00 97.06 79 ARG A N 1
ATOM 605 C CA . ARG A 1 79 ? -6.015 11.961 7.819 1.00 97.06 79 ARG A CA 1
ATOM 606 C C . ARG A 1 79 ? -7.346 12.495 7.279 1.00 97.06 79 ARG A C 1
ATOM 608 O O . ARG A 1 79 ? -7.362 13.368 6.411 1.00 97.06 79 ARG A O 1
ATOM 615 N N . ASN A 1 80 ? -8.456 11.969 7.774 1.00 96.69 80 ASN A N 1
ATOM 616 C CA . ASN A 1 80 ? -9.787 12.485 7.481 1.00 96.69 80 ASN A CA 1
ATOM 617 C C . ASN A 1 80 ? -10.131 13.694 8.372 1.00 96.69 80 ASN A C 1
ATOM 619 O O . ASN A 1 80 ? -9.322 14.125 9.194 1.00 96.69 80 ASN A O 1
ATOM 623 N N . ALA A 1 81 ? -11.349 14.232 8.235 1.00 97.00 81 ALA A N 1
ATOM 624 C CA . ALA A 1 81 ? -11.800 15.421 8.971 1.00 97.00 81 ALA A CA 1
ATOM 625 C C . ALA A 1 81 ? -11.773 15.265 10.507 1.00 97.00 81 ALA A C 1
ATOM 627 O O . ALA A 1 81 ? -11.776 16.258 11.226 1.00 97.00 81 ALA A O 1
ATOM 628 N N . ARG A 1 82 ? -11.724 14.028 11.018 1.00 97.06 82 ARG A N 1
ATOM 629 C CA . ARG A 1 82 ? -11.627 13.708 12.452 1.00 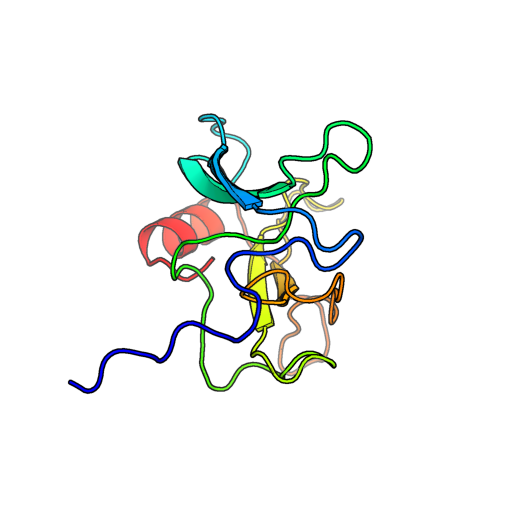97.06 82 ARG A CA 1
ATOM 630 C C . ARG A 1 82 ? -10.188 13.467 12.916 1.00 97.06 82 ARG A C 1
ATOM 632 O O . ARG A 1 82 ? -9.974 12.979 14.025 1.00 97.06 82 ARG A O 1
ATOM 639 N N . GLY A 1 83 ? -9.202 13.742 12.062 1.00 97.50 83 GLY A N 1
ATOM 640 C CA . GLY A 1 83 ? -7.791 13.495 12.347 1.00 97.50 83 GLY A CA 1
ATOM 641 C C . GLY A 1 83 ? -7.425 12.008 12.404 1.00 97.50 83 GLY A C 1
ATOM 642 O O . GLY A 1 83 ? -6.406 11.662 12.996 1.00 97.50 83 GLY A O 1
ATOM 643 N N . LYS A 1 84 ? -8.244 11.115 11.832 1.00 98.06 84 LYS A N 1
ATOM 644 C CA . LYS A 1 84 ? -7.994 9.665 11.809 1.00 98.06 84 LYS A CA 1
ATOM 645 C C . LYS A 1 84 ? -7.510 9.204 10.444 1.00 98.06 84 LYS A C 1
ATOM 647 O O . LYS A 1 84 ? -7.823 9.819 9.428 1.00 98.06 84 LYS A O 1
ATOM 652 N N . ARG A 1 85 ? -6.769 8.101 10.411 1.00 97.75 85 ARG A N 1
ATOM 653 C CA . ARG A 1 85 ? -6.384 7.417 9.175 1.00 97.75 85 ARG A CA 1
ATOM 654 C C . ARG A 1 85 ? -7.377 6.320 8.849 1.00 97.75 85 ARG A C 1
ATOM 656 O O . ARG A 1 85 ? -7.935 5.679 9.734 1.00 97.75 85 ARG A O 1
ATOM 663 N N . GLU A 1 86 ? -7.547 6.089 7.561 1.00 98.00 86 GLU A N 1
ATOM 664 C CA . GLU A 1 86 ? -8.395 5.033 7.021 1.00 98.00 86 GLU A CA 1
ATOM 665 C C . GLU A 1 86 ? -7.528 4.073 6.214 1.00 98.00 86 GLU A C 1
ATOM 667 O O . GLU A 1 86 ? -6.469 4.444 5.692 1.00 98.00 86 GLU A O 1
ATOM 672 N N . LEU A 1 87 ? -8.003 2.842 6.081 1.00 97.56 87 LEU A N 1
ATOM 673 C CA . LEU A 1 87 ? -7.339 1.799 5.313 1.00 97.56 87 LEU A CA 1
ATOM 674 C C . LEU A 1 87 ? -8.144 1.486 4.054 1.00 97.56 87 LEU A C 1
ATOM 676 O O . LEU A 1 87 ? -9.368 1.625 4.034 1.00 97.56 87 LEU A O 1
ATOM 680 N N . PHE A 1 88 ? -7.473 1.031 3.003 1.00 96.25 88 PHE A N 1
ATOM 681 C CA . PHE A 1 88 ? -8.129 0.618 1.766 1.00 96.25 88 PHE A CA 1
ATOM 682 C C . PHE A 1 88 ? -7.445 -0.591 1.134 1.00 96.25 88 PHE A C 1
ATOM 684 O O . PHE A 1 88 ? -6.255 -0.833 1.337 1.00 96.25 88 PHE A O 1
ATOM 691 N N . TYR A 1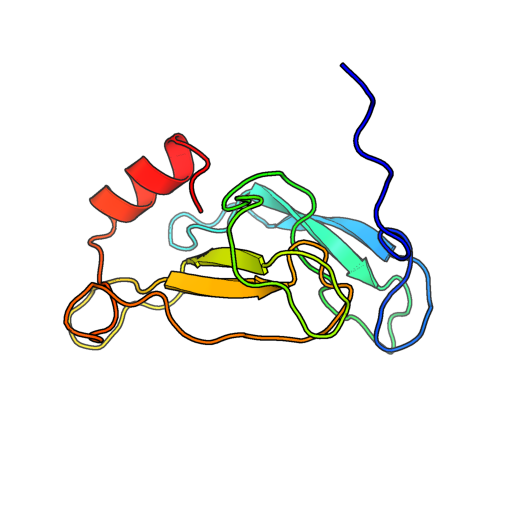 89 ? -8.208 -1.328 0.333 1.00 95.56 89 TYR A N 1
ATOM 692 C CA . TYR A 1 89 ? -7.722 -2.476 -0.419 1.00 95.56 89 TYR A CA 1
ATOM 693 C C . TYR A 1 89 ? -7.186 -2.052 -1.788 1.00 95.56 89 TYR A C 1
ATOM 695 O O . TYR A 1 89 ? -7.857 -1.348 -2.555 1.00 95.56 89 TYR A O 1
ATOM 703 N N . ARG A 1 90 ? -5.991 -2.534 -2.130 1.00 92.94 90 ARG A N 1
ATOM 704 C CA . ARG A 1 90 ? -5.346 -2.341 -3.438 1.00 92.94 90 ARG A CA 1
ATOM 705 C C . ARG A 1 90 ? -4.770 -3.655 -3.947 1.00 92.94 90 ARG A C 1
ATOM 707 O O . ARG A 1 90 ? -4.421 -4.508 -3.142 1.00 92.94 90 ARG A O 1
ATOM 714 N N . CYS A 1 91 ? -4.632 -3.822 -5.261 1.00 91.50 91 CYS A N 1
ATOM 715 C CA . CYS A 1 91 ? -3.948 -4.991 -5.825 1.00 91.50 91 CYS A CA 1
ATOM 716 C C . CYS A 1 91 ? -2.580 -5.222 -5.167 1.00 91.50 91 CYS A C 1
ATOM 718 O O . CYS A 1 91 ? -1.746 -4.312 -5.141 1.00 91.50 91 CYS A O 1
ATOM 720 N N . ALA A 1 92 ? -2.347 -6.438 -4.652 1.00 89.81 92 ALA A N 1
ATOM 721 C CA . ALA A 1 92 ? -1.133 -6.760 -3.911 1.00 89.81 92 ALA A CA 1
ATOM 722 C C . ALA A 1 92 ? 0.137 -6.519 -4.731 1.00 89.81 92 ALA A C 1
ATOM 724 O O . ALA A 1 92 ? 1.101 -5.964 -4.213 1.00 89.81 92 ALA A O 1
ATOM 725 N N . ASN A 1 93 ? 0.124 -6.885 -6.009 1.00 84.12 93 ASN A N 1
ATOM 726 C CA . ASN A 1 93 ? 1.298 -6.789 -6.876 1.00 84.12 93 ASN A CA 1
ATOM 727 C C . ASN A 1 93 ? 1.208 -5.654 -7.894 1.00 84.12 93 ASN A C 1
ATOM 729 O O . ASN A 1 93 ? 2.053 -5.582 -8.777 1.00 84.12 93 ASN A O 1
ATOM 733 N N . GLY A 1 94 ? 0.172 -4.809 -7.803 1.00 84.12 94 GLY A N 1
ATOM 734 C CA . GLY A 1 94 ? -0.094 -3.764 -8.792 1.00 84.12 94 GLY A CA 1
ATOM 735 C C . GLY A 1 94 ? -0.215 -4.291 -10.223 1.00 84.12 94 GLY A C 1
ATOM 736 O O . GLY A 1 94 ? -0.001 -3.537 -11.160 1.00 84.12 94 GLY A O 1
ATOM 737 N N . THR A 1 95 ? -0.559 -5.572 -10.395 1.00 82.56 95 THR A N 1
ATOM 738 C CA . THR A 1 95 ? -0.823 -6.207 -11.696 1.00 82.56 95 THR A CA 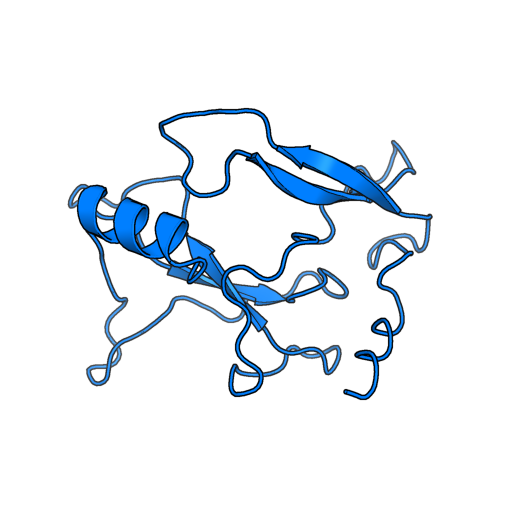1
ATOM 739 C C . THR A 1 95 ? -2.101 -5.667 -12.342 1.00 82.56 95 THR A C 1
ATOM 741 O O . THR A 1 95 ? -2.326 -5.845 -13.532 1.00 82.56 95 THR A O 1
ATOM 744 N N . CYS A 1 96 ? -2.934 -4.979 -11.562 1.00 81.12 96 CYS A N 1
ATOM 745 C CA . CYS A 1 96 ? -3.961 -4.085 -12.067 1.00 81.12 96 CYS A CA 1
ATOM 746 C C . CYS A 1 96 ? -4.008 -2.805 -11.221 1.00 81.12 96 CYS A C 1
ATOM 748 O O . CYS A 1 96 ? -3.545 -2.771 -10.076 1.00 81.12 96 CYS A O 1
ATOM 750 N N . GLY A 1 97 ? -4.619 -1.754 -11.769 1.00 77.31 97 GLY A N 1
ATOM 751 C CA . GLY A 1 97 ? -4.859 -0.490 -11.067 1.00 77.31 97 GLY A CA 1
ATOM 752 C C . GLY A 1 97 ? -5.971 -0.542 -10.009 1.00 77.31 97 GLY A C 1
ATOM 753 O O . GLY A 1 97 ? -6.353 0.506 -9.491 1.00 77.31 97 GLY A O 1
ATOM 754 N N . ALA A 1 98 ? -6.513 -1.726 -9.694 1.00 81.00 98 ALA A N 1
ATOM 755 C CA . ALA A 1 98 ? -7.718 -1.853 -8.885 1.00 81.00 98 ALA A CA 1
ATOM 756 C C . ALA A 1 98 ? -7.534 -1.326 -7.454 1.00 81.00 98 ALA A C 1
ATOM 758 O O . ALA A 1 98 ? -6.637 -1.737 -6.705 1.00 81.00 98 ALA A O 1
ATOM 759 N N . ARG A 1 99 ? -8.471 -0.461 -7.066 1.00 87.69 99 ARG A N 1
ATOM 760 C CA . ARG A 1 99 ? -8.765 -0.082 -5.688 1.00 87.69 99 ARG A CA 1
ATOM 761 C C . ARG A 1 99 ? -10.127 -0.671 -5.335 1.00 87.69 99 ARG A C 1
ATOM 763 O O . ARG A 1 99 ? -11.131 -0.248 -5.892 1.00 87.69 99 ARG A O 1
ATOM 770 N N . LEU A 1 100 ? -10.157 -1.635 -4.419 1.00 89.69 100 LEU A N 1
ATOM 771 C CA . LEU A 1 100 ? -11.371 -2.412 -4.121 1.00 89.69 100 LEU A CA 1
ATOM 772 C C . LEU A 1 100 ? -12.285 -1.758 -3.070 1.00 89.69 100 LEU A C 1
ATOM 774 O O . LEU A 1 100 ? -13.322 -2.320 -2.728 1.00 89.69 100 LEU A O 1
ATOM 778 N N . GLY A 1 101 ? -11.912 -0.579 -2.568 1.00 93.38 101 GLY A N 1
ATOM 779 C CA . GLY A 1 101 ? -12.670 0.180 -1.574 1.00 93.38 101 GLY A CA 1
ATOM 780 C C . GLY A 1 101 ? -11.951 0.292 -0.233 1.00 93.38 101 GLY A C 1
ATOM 781 O O . GLY A 1 101 ? -10.807 -0.139 -0.084 1.00 93.38 101 GLY A O 1
ATOM 782 N N . ASP A 1 102 ? -12.620 0.925 0.724 1.00 96.62 102 ASP A N 1
ATOM 783 C CA . ASP A 1 102 ? -12.111 1.119 2.083 1.00 96.62 102 ASP A CA 1
ATOM 784 C C . ASP A 1 102 ? -12.348 -0.125 2.948 1.00 96.62 102 ASP A C 1
ATOM 786 O O . ASP A 1 102 ? -13.319 -0.860 2.743 1.00 96.62 102 ASP A O 1
ATOM 790 N N . VAL A 1 103 ? -11.480 -0.345 3.935 1.00 96.06 103 VAL A N 1
ATOM 791 C CA . VAL A 1 103 ? -11.673 -1.406 4.930 1.00 96.06 103 VAL A CA 1
ATOM 792 C C . VAL A 1 103 ? -12.830 -1.008 5.843 1.00 96.06 103 VAL A C 1
ATOM 794 O O . VAL A 1 103 ? -12.837 0.080 6.425 1.00 96.06 103 VAL A O 1
ATOM 797 N N . ARG A 1 104 ? -13.827 -1.888 5.955 1.00 96.38 104 ARG A N 1
ATOM 798 C CA . ARG A 1 104 ? -15.066 -1.641 6.699 1.00 96.38 104 ARG A CA 1
ATOM 799 C C . ARG A 1 104 ? -15.248 -2.673 7.802 1.00 96.38 104 ARG A C 1
ATOM 801 O O . ARG A 1 104 ? -14.903 -3.837 7.627 1.00 96.38 104 ARG A O 1
ATOM 808 N N . GLY A 1 105 ? -15.784 -2.229 8.935 1.00 94.12 105 GLY A N 1
ATOM 809 C CA . GLY A 1 105 ? -16.137 -3.103 10.051 1.00 94.12 105 GLY A CA 1
ATOM 810 C C . GLY A 1 105 ? -17.478 -3.816 9.841 1.00 94.12 105 GLY A C 1
ATOM 811 O O . GLY A 1 105 ? -18.157 -3.568 8.842 1.00 94.12 105 GLY A O 1
ATOM 812 N N . PRO A 1 106 ? -17.923 -4.631 10.815 1.00 94.56 106 PRO A N 1
ATOM 813 C CA . PRO A 1 106 ? -19.187 -5.374 10.734 1.00 94.56 106 PRO A CA 1
ATOM 814 C C . PRO A 1 106 ? -20.427 -4.496 10.512 1.00 94.56 106 PRO A C 1
ATOM 816 O O . PRO A 1 106 ? -21.384 -4.919 9.878 1.00 94.56 106 PRO A O 1
ATOM 819 N N . SER A 1 107 ? -20.401 -3.245 10.984 1.00 95.06 107 SER A N 1
ATOM 820 C CA . SER A 1 107 ? -21.476 -2.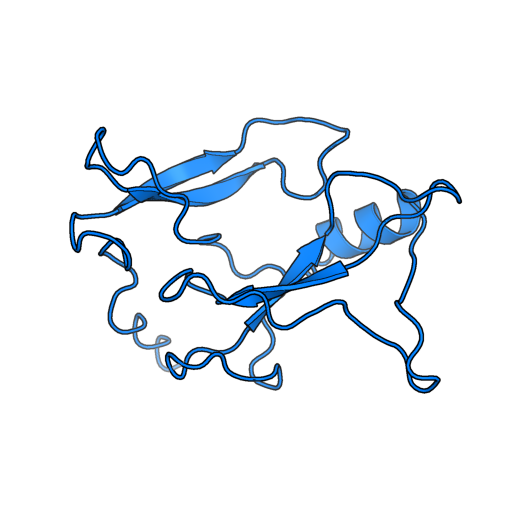264 10.769 1.00 95.06 107 SER A CA 1
ATOM 821 C C . SER A 1 107 ? -21.503 -1.664 9.356 1.00 95.06 107 SER A C 1
ATOM 823 O O . SER A 1 107 ? -22.291 -0.760 9.085 1.00 95.06 107 SER A O 1
ATOM 825 N N . GLY A 1 108 ? -20.588 -2.076 8.474 1.00 94.75 108 GLY A N 1
ATOM 826 C CA . GLY A 1 108 ? -20.401 -1.502 7.143 1.00 94.75 108 GLY A CA 1
ATOM 827 C C . GLY A 1 108 ? -19.731 -0.124 7.140 1.00 94.75 108 GLY A C 1
ATOM 828 O O . GLY A 1 108 ? -19.481 0.429 6.068 1.00 94.75 108 GLY A O 1
ATOM 829 N N . ARG A 1 109 ? -19.404 0.452 8.303 1.00 96.06 109 ARG A N 1
ATOM 830 C CA . ARG A 1 109 ? -18.688 1.735 8.408 1.00 96.06 109 ARG A CA 1
ATOM 831 C C . ARG A 1 109 ? -17.195 1.562 8.129 1.00 96.06 109 ARG A C 1
ATOM 833 O O . ARG A 1 109 ? -16.625 0.524 8.458 1.00 96.06 109 ARG A O 1
ATOM 840 N N . VAL A 1 110 ? -16.575 2.588 7.540 1.00 97.25 110 VAL A N 1
ATOM 841 C CA . VAL A 1 110 ? -15.118 2.642 7.331 1.00 97.25 110 VAL A CA 1
ATOM 842 C C . VAL A 1 110 ? -14.420 2.584 8.685 1.00 97.25 110 VAL A C 1
ATOM 844 O O . VAL A 1 110 ? -14.826 3.280 9.618 1.00 97.25 110 VAL A O 1
ATOM 847 N N . LEU A 1 111 ? -13.406 1.727 8.793 1.00 97.25 111 LEU A N 1
ATOM 848 C CA . LEU A 1 111 ? -12.574 1.663 9.985 1.00 97.25 111 LEU A CA 1
ATOM 849 C C . LEU A 1 111 ? -11.601 2.840 10.006 1.00 97.25 111 LEU A C 1
ATOM 851 O O . LEU A 1 111 ? -10.937 3.142 9.012 1.00 97.25 111 LEU A O 1
ATOM 855 N N . GLU A 1 112 ? -11.518 3.476 11.166 1.00 97.94 112 GLU A N 1
ATOM 856 C CA . GLU A 1 112 ? -10.701 4.653 11.411 1.00 97.94 112 GLU A CA 1
ATOM 857 C C . GLU A 1 112 ? -9.740 4.394 12.560 1.00 97.94 112 GLU A C 1
ATOM 859 O O . GLU A 1 112 ? -10.116 3.822 13.584 1.00 97.94 112 GLU A O 1
ATOM 864 N N . PHE A 1 113 ? -8.511 4.866 12.401 1.00 98.06 113 PHE A N 1
ATOM 865 C CA . PHE A 1 113 ? -7.410 4.573 13.305 1.00 98.06 113 PHE A CA 1
ATOM 866 C C . PHE A 1 113 ? -6.698 5.864 13.707 1.00 98.06 113 PHE A C 1
ATOM 868 O O . PHE A 1 113 ? -6.579 6.806 12.919 1.00 98.06 113 PHE A O 1
ATOM 875 N N . THR A 1 114 ? -6.234 5.934 14.951 1.00 98.00 114 THR A N 1
ATOM 876 C CA . THR A 1 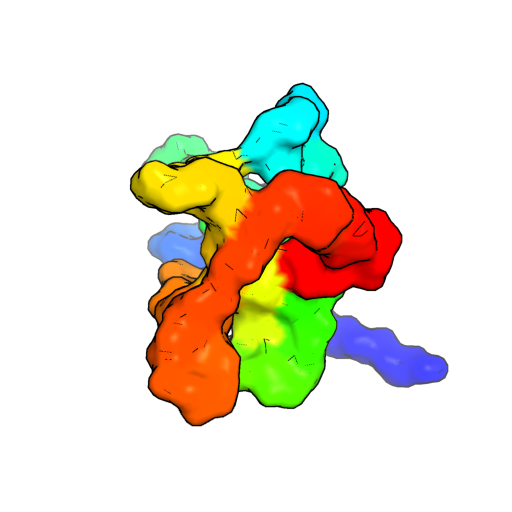114 ? -5.264 6.953 15.374 1.00 98.00 114 THR A CA 1
ATOM 877 C C . THR A 1 114 ? -3.911 6.685 14.716 1.00 98.00 114 THR A C 1
ATOM 879 O O . THR A 1 114 ? -3.643 5.563 14.286 1.00 98.00 114 THR A O 1
ATOM 882 N N . ASP A 1 115 ? -3.025 7.681 14.696 1.00 96.88 115 ASP A N 1
ATOM 883 C CA . ASP A 1 115 ? -1.648 7.468 14.231 1.00 96.88 115 ASP A CA 1
ATOM 884 C C . ASP A 1 115 ? -0.938 6.393 15.064 1.00 96.88 115 ASP A C 1
ATOM 886 O O . ASP A 1 115 ? -0.435 5.433 14.503 1.00 96.88 115 ASP A O 1
ATOM 890 N N . ALA A 1 116 ? -1.062 6.430 16.394 1.00 97.25 116 ALA A N 1
ATOM 891 C CA . ALA A 1 116 ? -0.475 5.405 17.261 1.00 97.25 116 ALA A CA 1
ATOM 892 C C . ALA A 1 116 ? -1.004 3.978 16.998 1.00 97.25 116 ALA A C 1
ATOM 894 O O . ALA A 1 116 ? -0.309 2.998 17.259 1.00 97.25 116 ALA A O 1
ATOM 895 N N . GLN A 1 117 ? -2.247 3.826 16.525 1.00 98.12 117 GLN A N 1
ATOM 896 C CA . GLN A 1 117 ? -2.758 2.523 16.086 1.00 98.12 117 GLN A CA 1
ATOM 897 C C . GLN A 1 117 ? -2.136 2.117 14.749 1.00 98.12 117 GLN A C 1
ATOM 899 O O . GLN A 1 117 ? -1.770 0.960 14.584 1.00 98.12 117 GLN A O 1
ATOM 904 N N . ILE A 1 118 ? -1.989 3.064 13.823 1.00 97.81 118 ILE A N 1
ATOM 905 C CA . ILE A 1 118 ? -1.362 2.841 12.519 1.00 97.81 118 ILE A CA 1
ATOM 906 C C . ILE A 1 118 ? 0.107 2.461 12.675 1.00 97.81 118 ILE A C 1
ATOM 908 O O . ILE A 1 118 ? 0.527 1.503 12.040 1.00 97.81 118 ILE A O 1
ATOM 912 N N . ASP A 1 119 ? 0.848 3.117 13.562 1.00 96.62 119 ASP A N 1
ATOM 913 C CA . ASP A 1 119 ? 2.253 2.802 13.833 1.00 96.62 119 ASP A CA 1
ATOM 914 C C . ASP A 1 119 ? 2.401 1.358 14.325 1.00 96.62 119 ASP A C 1
ATOM 916 O O . ASP A 1 119 ? 3.155 0.578 13.751 1.00 96.62 119 ASP A O 1
ATOM 920 N N . LYS A 1 120 ? 1.564 0.933 15.284 1.00 97.88 120 LYS A N 1
ATOM 921 C CA . LYS A 1 120 ? 1.533 -0.467 15.745 1.00 97.88 120 LYS A CA 1
ATOM 922 C C . LYS A 1 120 ? 1.226 -1.454 14.618 1.00 97.88 120 LYS A C 1
ATOM 924 O O . LYS A 1 120 ? 1.780 -2.550 14.592 1.00 97.88 120 LYS A O 1
ATOM 929 N N . MET A 1 121 ? 0.329 -1.094 13.702 1.00 97.75 121 MET A N 1
ATOM 930 C CA . MET A 1 121 ? -0.003 -1.934 12.549 1.00 97.75 121 MET A CA 1
ATOM 931 C C . MET A 1 121 ? 1.148 -1.980 11.530 1.00 97.75 121 MET A C 1
ATOM 933 O O . MET A 1 121 ? 1.384 -3.035 10.943 1.00 97.75 121 MET A O 1
ATOM 937 N N . VAL A 1 122 ? 1.877 -0.876 11.332 1.00 95.88 122 VAL A N 1
ATOM 938 C CA . VAL A 1 122 ? 3.088 -0.822 10.494 1.00 95.88 122 VAL A CA 1
ATOM 939 C C . VAL A 1 122 ? 4.183 -1.708 11.088 1.00 95.88 122 VAL A C 1
ATOM 941 O O . VAL A 1 122 ? 4.722 -2.549 10.368 1.00 95.88 122 VAL A O 1
ATOM 944 N N . ASP A 1 123 ? 4.448 -1.588 12.390 1.00 95.50 123 ASP A N 1
ATOM 945 C CA . ASP A 1 123 ? 5.445 -2.390 13.113 1.00 95.50 123 ASP A CA 1
ATOM 946 C C . ASP A 1 123 ? 5.115 -3.888 13.066 1.00 95.50 123 ASP A C 1
ATOM 948 O O . ASP A 1 123 ? 5.999 -4.733 12.924 1.00 95.50 123 ASP A O 1
ATOM 952 N N . ALA A 1 124 ? 3.824 -4.228 13.115 1.00 96.19 124 ALA A N 1
ATOM 953 C CA . ALA A 1 124 ? 3.336 -5.597 12.976 1.00 96.19 124 ALA A CA 1
ATOM 954 C C . ALA A 1 124 ? 3.291 -6.100 11.516 1.00 96.19 124 ALA A C 1
ATOM 956 O O . ALA A 1 124 ? 2.896 -7.242 11.276 1.00 96.19 124 ALA A O 1
ATOM 957 N N . GLY A 1 125 ? 3.637 -5.270 10.525 1.00 94.00 125 GLY A N 1
ATOM 958 C CA . GLY A 1 125 ? 3.569 -5.622 9.102 1.00 94.00 125 GLY A CA 1
ATOM 959 C C . GLY A 1 125 ? 2.144 -5.795 8.560 1.00 94.00 125 GLY A C 1
ATOM 960 O O . GLY A 1 125 ? 1.947 -6.385 7.497 1.00 94.00 125 GLY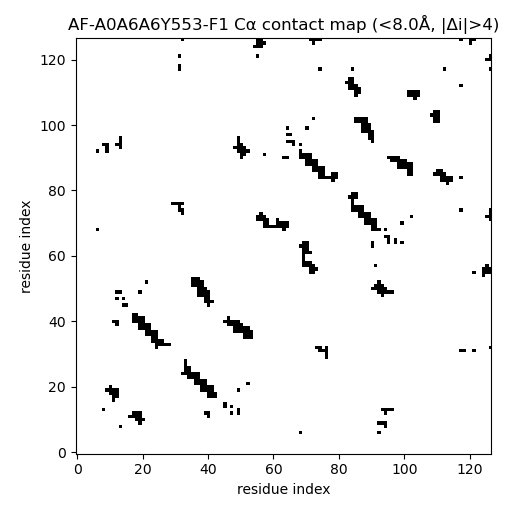 A O 1
ATOM 961 N N . GLN A 1 126 ? 1.134 -5.286 9.261 1.00 95.62 126 GLN A N 1
ATOM 962 C CA . GLN A 1 126 ? -0.276 -5.430 8.892 1.00 95.62 126 GLN A CA 1
ATOM 963 C C . GLN A 1 126 ? -0.714 -4.451 7.795 1.00 95.62 126 GLN A C 1
ATOM 965 O O . GLN A 1 126 ? -1.732 -4.700 7.153 1.00 95.62 126 GLN A O 1
ATOM 970 N N . ILE A 1 127 ? 0.027 -3.357 7.571 1.00 92.62 127 ILE A N 1
ATOM 971 C CA . ILE A 1 127 ? -0.253 -2.316 6.558 1.00 92.62 127 ILE A CA 1
ATOM 972 C C . ILE A 1 127 ? 1.017 -1.714 5.980 1.00 92.62 127 ILE A C 1
ATOM 974 O O . ILE A 1 127 ? 2.072 -1.721 6.639 1.00 92.62 127 ILE A O 1
#

Solvent-accessible surface area (backbone atoms only — not comparable to full-atom values): 7168 Å² total; per-residue (Å²): 131,85,75,78,74,80,58,91,49,73,54,36,25,64,86,76,64,39,50,43,44,82,46,63,42,66,85,44,96,75,33,80,65,38,64,37,43,26,29,33,30,67,44,79,93,67,60,41,81,28,29,49,69,63,70,46,14,62,44,91,86,37,66,60,38,96,79,73,44,37,21,15,39,39,65,49,62,60,58,49,99,84,68,28,32,39,38,29,33,30,32,38,53,18,57,42,92,52,67,81,46,66,42,55,46,98,86,69,45,72,44,71,34,50,66,75,54,47,51,54,33,39,77,68,37,54,53

Sequence (127 aa):
PPSARPAPNAGLCWRCSAPNQIRTSGMDSENPNSGRPYRECTNRNCDSFNGFADHRGLDPNHRHCECGIPSRIVARRNRNARGKRELFYRCANGTCGARLGDVRGPSGRVLEFTDAQIDKMVDAGQI

InterPro domains:
  IPR056444 GRF-like, zinc ribbon domain [PF23549] (12-56)

Nearest PDB structures (foldseek):
  7vbc-assembly1_I  TM=4.367E-01  e=2.803E+00  Homo sapiens
  8dfv-assembly1_K  TM=3.634E-01  e=5.382E+00  Drosophila melanogaster
  5tpb-assembly1_A  TM=2.587E-01  e=2.212E+00  Clostridium botulinum
  8alp-assembly1_AAA  TM=2.102E-01  e=7.681E+00  Clostridium botulinum

Secondary structure (DSSP, 8-state):
-PPPPPPTTTTB-TTT-PBEEEEEPPP-TT-TTTT-EEEEES-TTT--EEEE-S-TTB-TTSPBPTTSPBEEEEE-SS--TTS-EEEEEEETT-SS--EEEE-B-TTSPBPEE-HHHHHHHHHTT--

Radius of gyration: 14.99 Å; Cα contacts (8 Å, |Δi|>4): 268; chains: 1; bounding box: 34×40×38 Å